Protein AF-A0A7T8KC33-F1 (afdb_monomer)

Secondary structure (DSSP, 8-state):
---EEEEEEEEEE-SS-EEEEEEEEETTS-EEEEEEETTTTEEEEEEEE---SSPPPPGGG-EEE-SSS-EEE-SS-EEE-----GGG--SHHHHTT-S-TTEEE-SSSEEETTTS-GGG-B------PPP---

Solvent-accessible su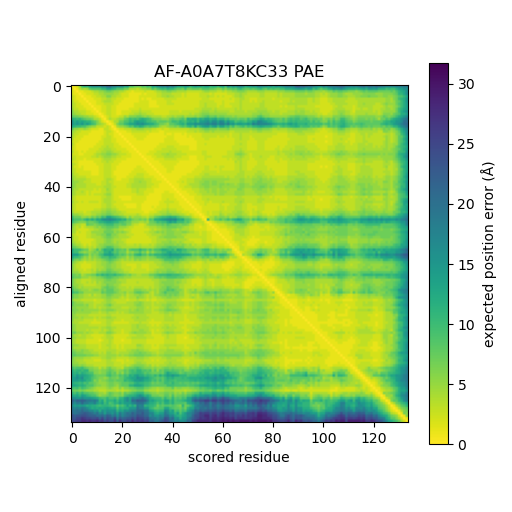rface area (backbone atoms only — not comparable to full-atom values): 8111 Å² total; per-residue (Å²): 133,91,51,78,72,49,79,48,77,48,79,46,78,54,100,89,50,63,37,36,38,37,41,39,29,28,60,84,40,38,32,38,36,27,43,33,34,77,89,78,72,46,67,33,83,62,45,78,44,68,85,47,95,73,79,52,69,64,52,90,45,59,48,75,43,72,74,93,70,27,31,37,36,44,92,87,53,74,45,76,53,80,90,70,66,28,75,79,38,77,46,66,68,60,28,46,63,40,79,48,88,51,33,20,29,64,88,80,47,22,35,47,47,91,79,48,70,57,91,63,40,50,69,40,86,63,71,62,76,74,81,79,83,123

Foldseek 3Di:
DWAWDDWDWDWDDDPPAIKIWIWTATQQQKTFTKIAGPVVRAMDGQDIDRQDPDHDDGSVQWDWDDPLFTWTDGPPDITTDDLDDQQVDQDQVVQQVRCRPQWFAQPGGIDGCSVDPNNNTHHNPPGHDPPPDD

Nearest PDB structures (foldseek):
  6qp8-assembly1_B  TM=6.682E-01  e=3.030E-06  Drosophila melanogaster
  7m0r-assembly1_B  TM=7.005E-01  e=4.165E-04  Mus musculus
  5l5l-assembly1_A  TM=6.994E-01  e=6.484E-04  Mus musculus
  5l5k-assembly1_A  TM=7.015E-01  e=1.259E-03  Mus musculus
  5l5l-assembly1_B-2  TM=6.375E-01  e=9.036E-04  Mus musculus

InterPro domains:
  IPR001627 Sema domain [PF01403] (2-50)
  IPR002165 Plexin repeat [PF01437] (85-128)
  IPR015943 WD40/YVTN repeat-like-containing domain superfamily [G3DSA:2.130.10.10] (1-87)
  IPR016201 PSI domain [SM00423] (85-129)
  IPR027231 Semaphorin [PTHR11036] (3-121)
  IPR036352 Sema domain superfamily [SSF101912] (3-88)

Sequence (134 aa):
MEQYSHLVVDSLMTNEETLHILFIATRAGIIKKISHNPKTFRSCLIEVLHPWPLHPPPSNQYRPNLKGNPIIATNENIVRLDLDRCSQIKTKEDCLSLPDPYCGWDGKQCVSRSKTDASRLEFNNQECPPRMNG

pLDDT: mean 85.56, std 11.55, range [34.81, 95.44]

Mean predicted aligned error: 5.8 Å

Radius of gyration: 15.59 Å; Cα contacts (8 Å, |Δi|>4): 258; chains: 1; bounding box: 41×33×41 Å

Organism: Caligus rogercresseyi (NCBI:txid217165)

Structure (mmCIF, N/CA/C/O backbone):
data_AF-A0A7T8KC33-F1
#
_entry.id   AF-A0A7T8KC33-F1
#
loop_
_atom_site.group_PDB
_atom_site.id
_atom_site.type_symbol
_atom_site.label_atom_id
_atom_site.label_alt_id
_atom_site.label_comp_id
_atom_site.label_asym_id
_atom_site.label_entity_id
_atom_site.label_seq_id
_atom_site.pdbx_PDB_ins_code
_atom_site.Cartn_x
_atom_site.Cartn_y
_atom_site.Cartn_z
_atom_site.occupancy
_atom_site.B_iso_or_equiv
_atom_site.auth_seq_id
_atom_site.auth_comp_id
_atom_site.auth_asym_id
_atom_site.auth_atom_id
_atom_site.pdbx_PDB_model_num
ATOM 1 N N . MET A 1 1 ? 19.119 -12.986 -6.976 1.00 69.62 1 MET A N 1
ATOM 2 C CA . MET A 1 1 ? 18.930 -11.974 -5.914 1.00 69.62 1 MET A CA 1
ATOM 3 C C . MET A 1 1 ? 18.010 -10.895 -6.460 1.00 69.62 1 MET A C 1
ATOM 5 O O . MET A 1 1 ? 18.180 -10.508 -7.610 1.00 69.62 1 MET A O 1
ATOM 9 N N . GLU A 1 2 ? 17.001 -10.484 -5.699 1.00 85.94 2 GLU A N 1
ATOM 10 C CA . GLU A 1 2 ? 16.030 -9.473 -6.130 1.00 85.94 2 GLU A CA 1
ATOM 11 C C . GLU A 1 2 ? 16.675 -8.081 -6.196 1.00 85.94 2 GLU A C 1
ATOM 13 O O . GLU A 1 2 ? 17.411 -7.701 -5.289 1.00 85.94 2 GLU A O 1
ATOM 18 N N . GLN A 1 3 ? 16.418 -7.329 -7.273 1.00 93.62 3 GLN A N 1
ATOM 19 C CA . GLN A 1 3 ? 16.963 -5.980 -7.460 1.00 93.62 3 GLN A CA 1
ATOM 20 C C . GLN A 1 3 ? 15.844 -4.944 -7.420 1.00 93.62 3 GLN A C 1
ATOM 22 O O . GLN A 1 3 ? 14.950 -4.951 -8.271 1.00 93.62 3 GLN A O 1
ATOM 27 N N . TYR A 1 4 ? 15.925 -4.031 -6.456 1.00 95.12 4 TYR A N 1
ATOM 28 C CA . TYR A 1 4 ? 15.026 -2.888 -6.346 1.00 95.12 4 TYR A CA 1
ATOM 29 C C . TYR A 1 4 ? 15.453 -1.764 -7.292 1.00 95.12 4 TYR A C 1
ATOM 31 O O . TYR A 1 4 ? 16.624 -1.637 -7.650 1.00 95.12 4 TYR A O 1
ATOM 39 N N . SER A 1 5 ? 14.481 -0.975 -7.741 1.00 94.19 5 SER A N 1
ATOM 40 C CA . SER A 1 5 ? 14.688 0.093 -8.724 1.00 94.19 5 SER A CA 1
ATOM 41 C C . SER A 1 5 ? 14.146 1.436 -8.253 1.00 94.19 5 SER A C 1
ATOM 43 O O . SER A 1 5 ? 14.816 2.447 -8.423 1.00 94.19 5 SER A O 1
ATOM 45 N N . HIS A 1 6 ? 12.956 1.442 -7.651 1.00 94.19 6 HIS A N 1
ATOM 46 C CA . HIS A 1 6 ? 12.280 2.648 -7.189 1.00 94.19 6 HIS A CA 1
ATOM 47 C C . HIS A 1 6 ? 11.663 2.383 -5.825 1.00 94.19 6 HIS A C 1
ATOM 49 O O . HIS A 1 6 ? 11.168 1.284 -5.562 1.00 94.19 6 HIS A O 1
ATOM 55 N N . LEU A 1 7 ? 11.673 3.413 -4.990 1.00 93.06 7 LEU A N 1
ATOM 56 C CA . LEU A 1 7 ? 10.958 3.459 -3.731 1.00 93.06 7 LEU A CA 1
ATOM 57 C C . LEU A 1 7 ? 10.099 4.716 -3.735 1.00 93.06 7 LEU A C 1
ATOM 59 O O . LEU A 1 7 ? 10.606 5.810 -3.980 1.00 93.06 7 LEU A O 1
ATOM 63 N N . VAL A 1 8 ? 8.819 4.558 -3.426 1.00 91.69 8 VAL A N 1
ATOM 64 C CA . VAL A 1 8 ? 7.950 5.680 -3.079 1.00 91.69 8 VAL A CA 1
ATOM 65 C C . VAL A 1 8 ? 7.316 5.397 -1.730 1.00 91.69 8 VAL A C 1
ATOM 67 O O . VAL A 1 8 ? 6.981 4.253 -1.430 1.00 91.69 8 VAL A O 1
ATOM 70 N N . VAL A 1 9 ? 7.185 6.433 -0.910 1.00 91.31 9 VAL A N 1
ATOM 71 C CA . VAL A 1 9 ? 6.624 6.336 0.435 1.00 91.31 9 VAL A CA 1
ATOM 72 C C . VAL A 1 9 ? 5.384 7.212 0.511 1.00 91.31 9 VAL A C 1
ATOM 74 O O . VAL A 1 9 ? 5.439 8.383 0.133 1.00 91.31 9 VAL A O 1
ATOM 77 N N . ASP A 1 10 ? 4.291 6.644 1.005 1.00 88.19 10 ASP A N 1
ATOM 78 C CA . ASP A 1 10 ? 3.116 7.388 1.452 1.00 88.19 10 ASP A CA 1
ATOM 79 C C . ASP A 1 10 ? 3.041 7.378 2.984 1.00 88.19 10 ASP A C 1
ATOM 81 O O . ASP A 1 10 ? 3.491 6.429 3.628 1.00 88.19 10 ASP A O 1
ATOM 85 N N . SER A 1 11 ? 2.491 8.436 3.573 1.00 88.50 11 SER A N 1
ATOM 86 C CA . SER A 1 11 ? 2.398 8.603 5.025 1.00 88.50 11 SER A CA 1
ATOM 87 C C . SER A 1 11 ? 0.945 8.711 5.447 1.00 88.50 11 SER A C 1
ATOM 89 O O . SER A 1 11 ? 0.242 9.668 5.127 1.00 88.50 11 SER A O 1
ATOM 91 N N . LEU A 1 12 ? 0.512 7.722 6.213 1.00 85.69 12 LEU A N 1
ATOM 92 C CA . LEU A 1 12 ? -0.849 7.563 6.674 1.00 85.69 12 LEU A CA 1
ATOM 93 C C . LEU A 1 12 ? -0.927 7.934 8.151 1.00 85.69 12 LEU A C 1
ATOM 95 O O . LEU A 1 12 ? -0.466 7.198 9.020 1.00 85.69 12 LEU A O 1
ATOM 99 N N . MET A 1 13 ? -1.533 9.083 8.439 1.00 81.19 13 MET A N 1
ATOM 100 C CA . MET A 1 13 ? -1.858 9.466 9.813 1.00 81.19 13 MET A CA 1
ATOM 101 C C . MET A 1 13 ? -3.040 8.631 10.301 1.00 81.19 13 MET A C 1
ATOM 103 O O . MET A 1 13 ? -4.067 8.559 9.620 1.00 81.19 13 MET A O 1
ATOM 107 N N . THR A 1 14 ? -2.889 7.995 11.452 1.00 72.62 14 THR A N 1
ATOM 108 C CA . THR A 1 14 ? -3.981 7.401 12.231 1.00 72.62 14 THR A CA 1
ATOM 109 C C . THR A 1 14 ? -4.177 8.237 13.498 1.00 72.62 14 THR A C 1
ATOM 111 O O . THR A 1 14 ? -3.435 9.196 13.720 1.00 72.62 14 THR A O 1
ATOM 114 N N . ASN A 1 15 ? -5.169 7.909 14.326 1.00 69.38 15 ASN A N 1
ATOM 115 C CA . ASN A 1 15 ? -5.430 8.670 15.554 1.00 69.38 15 ASN A CA 1
ATOM 116 C C . ASN A 1 15 ? -4.270 8.592 16.564 1.00 69.38 15 ASN A C 1
ATOM 118 O O . ASN A 1 15 ? -4.107 9.500 17.374 1.00 69.38 15 ASN A O 1
ATOM 122 N N . GLU A 1 16 ? -3.461 7.530 16.510 1.00 71.56 16 GLU A N 1
ATOM 123 C CA . GLU A 1 16 ? -2.444 7.230 17.527 1.00 71.56 16 GLU A CA 1
ATOM 124 C C . GLU A 1 16 ? -1.006 7.280 16.992 1.00 71.56 16 GLU A C 1
ATOM 126 O O . GLU A 1 16 ? -0.061 7.484 17.759 1.00 71.56 16 GLU A O 1
ATOM 131 N N . GLU A 1 17 ? -0.816 7.094 15.682 1.00 81.06 17 GLU A N 1
ATOM 132 C CA . GLU A 1 17 ? 0.507 6.996 15.061 1.00 81.06 17 GLU A CA 1
ATOM 133 C C . GLU A 1 17 ? 0.511 7.292 13.553 1.00 81.06 17 GLU A C 1
ATOM 135 O O . GLU A 1 17 ? -0.520 7.263 12.875 1.00 81.06 17 GLU A O 1
ATOM 140 N N . THR A 1 18 ? 1.701 7.547 13.008 1.00 87.25 18 THR A N 1
ATOM 141 C CA . THR A 1 18 ? 1.944 7.636 11.563 1.00 87.25 18 THR A CA 1
ATOM 142 C C . THR A 1 18 ? 2.454 6.296 11.048 1.00 87.25 18 THR A C 1
ATOM 144 O O . THR A 1 18 ? 3.468 5.799 11.530 1.00 87.25 18 THR A O 1
ATOM 147 N N . LEU A 1 19 ? 1.801 5.741 10.029 1.00 88.50 19 LEU A N 1
ATOM 148 C CA . LEU A 1 19 ? 2.277 4.570 9.294 1.00 88.50 19 LEU A CA 1
ATOM 149 C C . LEU A 1 19 ? 2.869 4.996 7.949 1.00 88.50 19 LEU A C 1
ATOM 151 O O . LEU A 1 19 ? 2.311 5.847 7.258 1.00 88.50 19 LEU A O 1
ATOM 155 N N . HIS A 1 20 ? 3.979 4.380 7.550 1.00 91.62 20 HIS A N 1
ATOM 156 C CA . HIS A 1 20 ? 4.572 4.572 6.228 1.00 91.62 20 HIS A CA 1
ATOM 157 C C . HIS A 1 20 ? 4.228 3.403 5.317 1.00 91.62 20 HIS A C 1
ATOM 159 O O . HIS A 1 20 ? 4.461 2.252 5.681 1.00 91.62 20 HIS A O 1
ATOM 165 N N . ILE A 1 21 ? 3.721 3.686 4.119 1.00 90.62 21 ILE A N 1
ATOM 166 C CA . ILE A 1 21 ? 3.506 2.675 3.086 1.00 90.62 21 ILE A CA 1
ATOM 167 C C . ILE A 1 21 ? 4.584 2.810 2.029 1.00 90.62 21 ILE A C 1
ATOM 169 O O . ILE A 1 21 ? 4.624 3.784 1.281 1.00 90.62 21 ILE A O 1
ATOM 173 N N . LEU A 1 22 ? 5.467 1.821 1.981 1.00 93.12 22 LEU A N 1
AT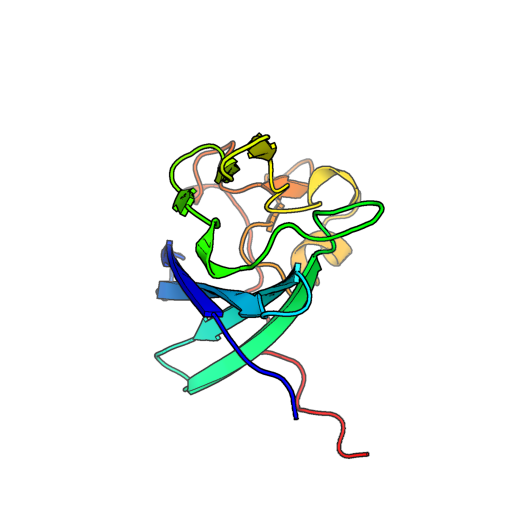OM 174 C CA . LEU A 1 22 ? 6.535 1.726 1.005 1.00 93.12 22 LEU A CA 1
ATOM 175 C C . LEU A 1 22 ? 6.033 0.951 -0.214 1.00 93.12 22 LEU A C 1
ATOM 177 O O . LEU A 1 22 ? 5.629 -0.207 -0.108 1.00 93.12 22 LEU A O 1
ATOM 181 N N . PHE A 1 23 ? 6.122 1.575 -1.380 1.00 92.44 23 PHE A N 1
ATOM 182 C CA . PHE A 1 23 ? 5.935 0.940 -2.677 1.00 92.44 23 PHE A CA 1
ATOM 183 C C . PHE A 1 23 ? 7.311 0.741 -3.304 1.00 92.44 23 PHE A C 1
ATOM 185 O O . PHE A 1 23 ? 7.952 1.698 -3.746 1.00 92.44 23 PHE A O 1
ATOM 192 N N . ILE A 1 24 ? 7.784 -0.504 -3.305 1.00 94.06 24 ILE A N 1
ATOM 193 C CA . ILE A 1 24 ? 9.120 -0.870 -3.779 1.00 94.06 24 ILE A CA 1
ATOM 194 C C . ILE A 1 24 ? 8.992 -1.596 -5.114 1.00 94.06 24 ILE A C 1
ATOM 196 O O . ILE A 1 24 ? 8.559 -2.747 -5.160 1.00 94.06 24 ILE A O 1
ATOM 200 N N . ALA A 1 25 ? 9.386 -0.936 -6.202 1.00 93.62 25 ALA A N 1
ATOM 201 C CA . ALA A 1 25 ? 9.397 -1.535 -7.532 1.00 93.62 25 ALA A CA 1
ATOM 202 C C . ALA A 1 25 ? 10.705 -2.293 -7.778 1.00 93.62 25 ALA A C 1
ATOM 204 O O . ALA A 1 25 ? 11.800 -1.765 -7.551 1.00 93.62 25 ALA A O 1
ATOM 205 N N . THR A 1 26 ? 10.617 -3.504 -8.317 1.00 93.62 26 THR A N 1
ATOM 206 C CA . THR A 1 26 ? 11.783 -4.309 -8.701 1.00 93.62 26 THR A CA 1
ATOM 207 C C . THR A 1 26 ? 12.114 -4.138 -10.182 1.00 93.62 26 THR A C 1
ATOM 209 O O . THR A 1 26 ? 11.277 -3.721 -10.984 1.00 93.62 26 THR A O 1
ATOM 212 N N . ARG A 1 27 ? 13.334 -4.512 -10.583 1.00 92.62 27 ARG A N 1
ATOM 213 C CA . ARG A 1 27 ? 13.714 -4.580 -12.005 1.00 92.62 27 ARG A CA 1
ATOM 214 C C . ARG A 1 27 ? 12.936 -5.637 -12.796 1.00 92.62 27 ARG A C 1
ATOM 216 O O . ARG A 1 27 ? 12.913 -5.566 -14.017 1.00 92.62 27 ARG A O 1
ATOM 223 N N . ALA A 1 28 ? 12.300 -6.588 -12.109 1.00 91.69 28 ALA A N 1
ATOM 224 C CA . ALA A 1 28 ? 11.427 -7.589 -12.716 1.00 91.69 28 ALA A CA 1
ATOM 225 C C . ALA A 1 28 ? 10.002 -7.064 -12.977 1.00 91.69 28 ALA A C 1
ATOM 227 O O . ALA A 1 28 ? 9.167 -7.806 -13.479 1.00 91.69 28 ALA A O 1
ATOM 228 N N . GLY A 1 29 ? 9.707 -5.804 -12.634 1.00 91.06 29 GLY A N 1
ATOM 229 C CA . GLY A 1 29 ? 8.416 -5.183 -12.923 1.00 91.06 29 GLY A CA 1
ATOM 230 C C . GLY A 1 29 ? 7.299 -5.495 -11.932 1.00 91.06 29 GLY A C 1
ATOM 231 O O . GLY A 1 29 ? 6.149 -5.184 -12.218 1.00 91.06 29 GLY A O 1
ATOM 232 N N . ILE A 1 30 ? 7.621 -6.072 -10.772 1.00 92.50 30 ILE A N 1
ATOM 233 C CA . ILE A 1 30 ? 6.671 -6.217 -9.659 1.00 92.50 30 ILE A CA 1
ATOM 234 C C . ILE A 1 30 ? 6.834 -5.071 -8.661 1.00 92.50 30 ILE A C 1
ATOM 236 O O . ILE A 1 30 ? 7.923 -4.502 -8.530 1.00 92.50 30 ILE A O 1
ATOM 240 N N . ILE A 1 31 ? 5.769 -4.757 -7.924 1.00 92.62 31 ILE A N 1
ATOM 241 C CA . ILE A 1 31 ? 5.788 -3.742 -6.864 1.00 92.62 31 ILE A CA 1
ATOM 242 C C . ILE A 1 31 ? 5.369 -4.391 -5.557 1.00 92.62 31 ILE A C 1
ATOM 244 O O . ILE A 1 31 ? 4.296 -4.979 -5.464 1.00 92.62 31 ILE A O 1
ATOM 248 N N . LYS A 1 32 ? 6.197 -4.249 -4.526 1.00 93.62 32 LYS A N 1
ATOM 249 C CA . LYS A 1 32 ? 5.840 -4.644 -3.165 1.00 93.62 32 LYS A CA 1
ATOM 250 C C . LYS A 1 32 ? 5.235 -3.458 -2.441 1.00 93.62 32 LYS A C 1
ATOM 252 O O . LYS A 1 32 ? 5.883 -2.418 -2.346 1.00 93.62 32 LYS A O 1
ATOM 257 N N . LYS A 1 33 ? 4.027 -3.636 -1.918 1.00 92.56 33 LYS A N 1
ATOM 258 C CA . LYS A 1 33 ? 3.375 -2.699 -1.008 1.00 92.56 33 LYS A CA 1
ATOM 259 C C . LYS A 1 33 ? 3.637 -3.162 0.420 1.00 92.56 33 LYS A C 1
ATOM 261 O O . LYS A 1 33 ? 3.240 -4.265 0.791 1.00 92.56 33 LYS A O 1
ATOM 266 N N . ILE A 1 34 ? 4.333 -2.345 1.201 1.00 92.44 34 ILE A N 1
ATOM 267 C CA . ILE A 1 34 ? 4.792 -2.691 2.546 1.00 92.44 34 ILE A CA 1
ATOM 268 C C . ILE A 1 34 ? 4.332 -1.621 3.527 1.00 92.44 34 ILE A C 1
ATOM 270 O O . ILE A 1 34 ? 4.624 -0.452 3.302 1.00 92.44 34 ILE A O 1
ATOM 274 N N . SER A 1 35 ? 3.664 -1.985 4.622 1.00 90.62 35 SER A N 1
ATOM 275 C CA . SER A 1 35 ? 3.499 -1.058 5.748 1.00 90.62 35 SER A CA 1
ATOM 276 C C . SER A 1 35 ? 4.719 -1.108 6.651 1.00 90.62 35 SER A C 1
ATOM 278 O O . SER A 1 35 ? 5.319 -2.162 6.851 1.00 90.62 35 SER A O 1
ATOM 280 N N . HIS A 1 36 ? 5.081 0.041 7.201 1.00 91.50 36 HIS A N 1
ATOM 281 C CA . HIS A 1 36 ? 6.133 0.206 8.183 1.00 91.50 36 HIS A CA 1
ATOM 282 C C . HIS A 1 36 ? 5.645 1.133 9.289 1.00 91.50 36 HIS A C 1
A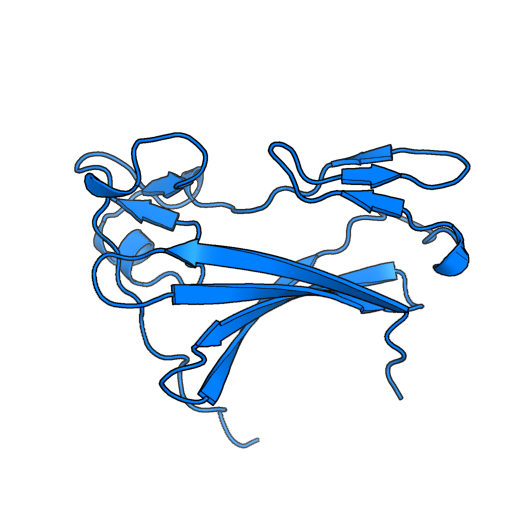TOM 284 O O . HIS A 1 36 ? 5.210 2.257 9.029 1.00 91.50 36 HIS A O 1
ATOM 290 N N . ASN A 1 37 ? 5.737 0.654 10.523 1.00 89.06 37 ASN A N 1
ATOM 291 C CA . ASN A 1 37 ? 5.461 1.445 11.705 1.00 89.06 37 ASN A CA 1
ATOM 292 C C . ASN A 1 37 ? 6.803 1.937 12.286 1.00 89.06 37 ASN A C 1
ATOM 294 O O . ASN A 1 37 ? 7.557 1.126 12.829 1.00 89.06 37 ASN A O 1
ATOM 298 N N . PRO A 1 38 ? 7.114 3.244 12.199 1.00 88.62 38 PRO A N 1
ATOM 299 C CA . PRO A 1 38 ? 8.381 3.793 12.679 1.00 88.62 38 PRO A CA 1
ATOM 300 C C . PRO A 1 38 ? 8.510 3.767 14.209 1.00 88.62 38 PRO A C 1
ATOM 302 O O . PRO A 1 38 ? 9.622 3.797 14.724 1.00 88.62 38 PRO A O 1
ATOM 305 N N . LYS A 1 39 ? 7.396 3.689 14.950 1.00 87.19 39 LYS A N 1
ATOM 306 C CA . LYS A 1 39 ? 7.391 3.621 16.418 1.00 87.19 39 LYS A CA 1
ATOM 307 C C . LYS A 1 39 ? 7.779 2.229 16.917 1.00 87.19 39 LYS A C 1
ATOM 309 O O . LYS A 1 39 ? 8.523 2.113 17.886 1.00 87.19 39 LYS A O 1
ATOM 314 N N . THR A 1 40 ? 7.292 1.178 16.257 1.00 86.25 40 THR A N 1
ATOM 315 C CA . THR A 1 40 ? 7.563 -0.224 16.637 1.00 86.25 40 THR A CA 1
ATOM 316 C C . THR A 1 40 ? 8.672 -0.880 15.811 1.00 86.25 40 THR A C 1
ATOM 318 O O . THR A 1 40 ? 9.071 -2.005 16.109 1.00 86.25 40 THR A O 1
ATOM 321 N N . PHE A 1 41 ? 9.162 -0.206 14.764 1.00 86.75 41 PHE A N 1
ATOM 322 C CA . PHE A 1 41 ? 10.099 -0.729 13.760 1.00 86.75 41 PHE A CA 1
ATOM 323 C C . PHE A 1 41 ? 9.626 -2.012 13.049 1.00 86.75 41 PHE A C 1
ATOM 325 O O . PHE A 1 41 ? 10.420 -2.725 12.430 1.00 86.75 41 PHE A O 1
ATOM 332 N N . ARG A 1 42 ? 8.324 -2.315 13.088 1.00 86.81 42 ARG A N 1
ATOM 333 C CA . ARG A 1 42 ? 7.747 -3.476 12.398 1.00 86.81 42 ARG A CA 1
ATOM 334 C C . ARG A 1 42 ? 7.337 -3.129 10.974 1.00 86.81 42 ARG A C 1
ATOM 336 O O . ARG A 1 42 ? 6.919 -2.009 10.694 1.00 86.81 42 ARG A O 1
ATOM 343 N N . SER A 1 43 ? 7.458 -4.106 10.073 1.00 88.50 43 SER A N 1
ATOM 344 C CA . SER A 1 43 ? 7.047 -3.963 8.672 1.00 88.50 43 SER A CA 1
ATOM 345 C C . SER A 1 43 ? 6.281 -5.193 8.171 1.00 88.50 43 SER A C 1
ATOM 347 O O . SER A 1 43 ? 6.684 -6.314 8.486 1.00 88.50 43 SER A O 1
ATOM 349 N N . CYS A 1 44 ? 5.240 -4.995 7.354 1.00 88.06 44 CYS A N 1
ATOM 350 C CA . CYS A 1 44 ? 4.470 -6.056 6.679 1.00 88.06 44 CYS A CA 1
ATOM 351 C C . CYS A 1 44 ? 4.603 -5.941 5.184 1.00 88.06 44 CYS A C 1
ATOM 353 O O . CYS A 1 44 ? 4.412 -4.858 4.648 1.00 88.06 44 CYS A O 1
ATOM 355 N N . LEU A 1 45 ? 4.725 -7.075 4.502 1.00 91.50 45 LEU A N 1
ATOM 356 C CA . LEU A 1 45 ? 4.293 -7.151 3.113 1.00 91.50 45 LEU A CA 1
ATOM 357 C C . LEU A 1 45 ? 2.760 -7.225 3.076 1.00 91.50 45 LEU A C 1
ATOM 359 O O . LEU A 1 45 ? 2.192 -8.200 3.554 1.00 91.50 45 LEU A O 1
ATOM 363 N N . ILE A 1 46 ? 2.117 -6.199 2.521 1.00 90.56 46 ILE A N 1
ATOM 364 C CA . ILE A 1 46 ? 0.659 -6.140 2.339 1.00 90.56 46 ILE A CA 1
ATOM 365 C C . ILE A 1 46 ? 0.279 -6.883 1.061 1.00 90.56 46 ILE A C 1
ATOM 367 O O . ILE A 1 46 ? -0.595 -7.742 1.066 1.00 90.56 46 ILE A O 1
ATOM 371 N N . GLU A 1 47 ? 0.947 -6.547 -0.044 1.00 90.44 47 GLU A N 1
ATOM 372 C CA . GLU A 1 47 ? 0.609 -7.068 -1.365 1.00 90.44 47 GLU A CA 1
ATOM 373 C C . GLU A 1 47 ? 1.818 -7.036 -2.311 1.00 90.44 47 GLU A C 1
ATOM 375 O O . GLU A 1 47 ? 2.698 -6.174 -2.203 1.00 90.44 47 GLU A O 1
ATOM 380 N N . VAL A 1 48 ? 1.841 -7.968 -3.269 1.00 92.56 48 VAL A N 1
ATOM 381 C CA . VAL A 1 48 ? 2.712 -7.918 -4.451 1.00 92.56 48 VAL A CA 1
ATOM 382 C C . VAL A 1 48 ? 1.859 -7.613 -5.678 1.00 92.56 48 VAL A C 1
ATOM 384 O O . VAL A 1 48 ? 1.081 -8.447 -6.140 1.00 92.56 48 VAL A O 1
ATOM 387 N N . LEU A 1 49 ? 2.025 -6.411 -6.216 1.00 91.44 49 LEU A N 1
ATOM 388 C CA . LEU A 1 49 ? 1.322 -5.946 -7.401 1.00 91.44 49 LEU A CA 1
ATOM 389 C C . LEU A 1 49 ? 2.086 -6.362 -8.660 1.00 91.44 49 LEU A C 1
ATOM 391 O O . LEU A 1 49 ? 3.307 -6.199 -8.754 1.00 91.44 49 LEU A O 1
ATOM 395 N N . HIS A 1 50 ? 1.327 -6.834 -9.646 1.00 92.38 50 HIS A N 1
ATOM 396 C CA . HIS A 1 50 ? 1.797 -7.196 -10.980 1.00 92.38 50 HIS A CA 1
ATOM 397 C C . HIS A 1 50 ? 1.147 -6.240 -11.986 1.00 92.38 50 HIS A C 1
ATOM 399 O O . HIS A 1 50 ? 0.145 -6.585 -12.609 1.00 92.38 50 HIS A O 1
ATOM 405 N N . PRO A 1 51 ? 1.645 -4.997 -12.092 1.00 89.56 51 PRO A N 1
ATOM 406 C CA . PRO A 1 51 ? 0.980 -3.963 -12.879 1.00 89.56 51 PRO A CA 1
ATOM 407 C C . PRO A 1 51 ? 1.060 -4.237 -14.391 1.00 89.56 51 PRO A C 1
ATOM 409 O O . PRO A 1 51 ? 0.277 -3.681 -15.158 1.00 89.56 51 PRO A O 1
ATOM 412 N N . TRP A 1 52 ? 1.988 -5.099 -14.824 1.00 88.62 52 TRP A N 1
ATOM 413 C CA . TRP A 1 52 ? 2.208 -5.452 -16.225 1.00 88.62 52 TRP A CA 1
ATOM 414 C C . TRP A 1 52 ? 1.623 -6.841 -16.521 1.00 88.62 52 TRP A C 1
ATOM 416 O O . TRP A 1 52 ? 2.035 -7.802 -15.873 1.00 88.62 52 TRP A O 1
ATOM 426 N N . PRO A 1 53 ? 0.715 -6.988 -17.504 1.00 81.38 53 PRO A N 1
ATOM 427 C CA . PRO A 1 53 ? 0.119 -8.286 -17.835 1.00 81.38 53 PRO A CA 1
ATOM 428 C C . PRO A 1 53 ? 1.070 -9.217 -18.604 1.00 81.38 53 PRO A C 1
ATOM 430 O O . PRO A 1 53 ? 0.891 -10.430 -18.579 1.00 81.38 53 PRO A O 1
ATOM 433 N N . LEU A 1 54 ? 2.058 -8.654 -19.308 1.00 82.06 54 LEU A N 1
ATOM 434 C CA . LEU A 1 54 ? 3.030 -9.393 -20.119 1.00 82.06 54 LEU A CA 1
ATOM 435 C C . LEU A 1 54 ? 4.457 -8.975 -19.753 1.00 82.06 54 LEU A C 1
ATOM 437 O O . LEU A 1 54 ? 4.980 -9.363 -18.713 1.00 82.06 54 LEU A O 1
ATOM 441 N N . HIS A 1 55 ? 5.088 -8.176 -20.615 1.00 85.44 55 HIS A N 1
ATOM 442 C CA . HIS A 1 55 ? 6.472 -7.766 -20.469 1.00 85.44 55 HIS A CA 1
ATOM 443 C C . HIS A 1 55 ? 6.555 -6.417 -19.751 1.00 85.44 55 HIS A C 1
ATOM 445 O O . HIS A 1 55 ? 6.039 -5.422 -20.266 1.00 85.44 55 HIS A O 1
ATOM 451 N N . PRO A 1 56 ? 7.213 -6.363 -18.581 1.00 89.25 56 PRO A N 1
ATOM 452 C CA . PRO A 1 56 ? 7.556 -5.103 -17.952 1.00 89.25 56 PRO A CA 1
ATOM 453 C C . PRO A 1 56 ? 8.389 -4.236 -18.889 1.00 89.25 56 PRO A C 1
ATOM 455 O O . PRO A 1 56 ? 9.390 -4.726 -19.423 1.00 89.25 56 PRO A O 1
ATOM 458 N N . PRO A 1 57 ? 8.093 -2.934 -19.009 1.00 90.75 57 PRO A N 1
ATOM 459 C CA . PRO A 1 57 ? 9.073 -2.001 -19.528 1.00 90.75 57 PRO A CA 1
ATOM 460 C C . PRO A 1 57 ? 10.317 -2.024 -18.626 1.00 90.75 57 PRO A C 1
ATOM 462 O O . PRO A 1 57 ? 10.193 -2.258 -17.414 1.00 90.75 57 PRO A O 1
ATOM 465 N N . PRO A 1 58 ? 11.512 -1.761 -19.176 1.00 91.69 58 PRO A N 1
ATOM 466 C CA . PRO A 1 58 ? 12.721 -1.590 -18.387 1.00 91.69 58 PRO A CA 1
ATOM 467 C C . PRO A 1 58 ? 12.493 -0.617 -17.226 1.00 91.69 58 PRO A C 1
ATOM 469 O O . PRO A 1 58 ? 11.951 0.473 -17.409 1.00 91.69 58 PRO A O 1
ATOM 472 N N . SER A 1 59 ? 12.919 -0.993 -16.017 1.00 90.69 59 SER A N 1
ATOM 473 C CA . SER A 1 59 ? 12.584 -0.224 -14.813 1.00 90.69 59 SER A CA 1
ATOM 474 C C . SER A 1 59 ? 13.092 1.217 -14.845 1.00 90.69 59 SER A C 1
ATOM 476 O O . SER A 1 59 ? 12.504 2.076 -14.207 1.00 90.69 59 SER A O 1
ATOM 478 N N . ASN A 1 60 ? 14.156 1.519 -15.598 1.00 92.38 60 ASN A N 1
ATOM 479 C CA . ASN A 1 60 ? 14.658 2.890 -15.781 1.00 92.38 60 ASN A CA 1
ATOM 480 C C . ASN A 1 60 ? 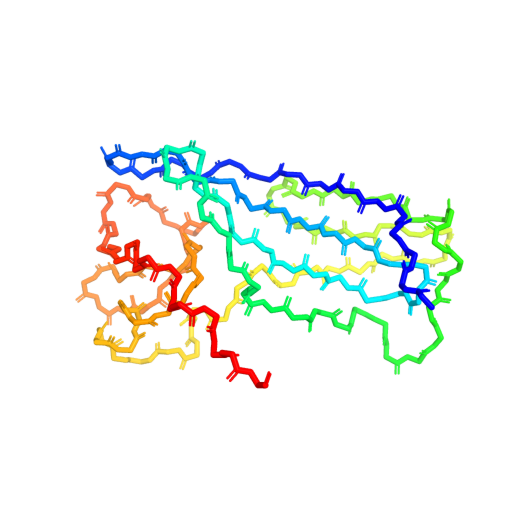13.650 3.834 -16.471 1.00 92.38 60 ASN A C 1
ATOM 482 O O . ASN A 1 60 ? 13.818 5.055 -16.418 1.00 92.38 60 ASN A O 1
ATOM 486 N N . GLN A 1 61 ? 12.602 3.296 -17.096 1.00 92.62 61 GLN A N 1
ATOM 487 C CA . GLN A 1 61 ? 11.509 4.078 -17.667 1.00 92.62 61 GLN A CA 1
ATOM 488 C C . GLN A 1 61 ? 10.439 4.448 -16.635 1.00 92.62 61 GLN A C 1
ATOM 490 O O . GLN A 1 61 ? 9.619 5.313 -16.916 1.00 92.62 61 GLN A O 1
ATOM 495 N N . TYR A 1 62 ? 10.427 3.836 -15.447 1.00 93.81 62 TYR A N 1
ATOM 496 C CA . TYR A 1 62 ? 9.362 4.069 -14.473 1.00 93.81 62 TYR A CA 1
ATOM 497 C C . TYR A 1 62 ? 9.420 5.500 -13.934 1.00 93.81 62 TYR A C 1
ATOM 499 O O . TYR A 1 62 ? 10.473 6.014 -13.550 1.00 93.81 62 TYR A O 1
ATOM 507 N N . ARG A 1 63 ? 8.263 6.157 -13.914 1.00 93.19 63 ARG A N 1
ATOM 508 C CA . ARG A 1 63 ? 8.027 7.470 -13.307 1.00 93.19 63 ARG A CA 1
ATOM 509 C C . ARG A 1 63 ? 6.812 7.340 -12.384 1.00 93.19 63 ARG A C 1
ATOM 511 O O . ARG A 1 63 ? 5.687 7.601 -12.817 1.00 93.19 63 ARG A O 1
ATOM 518 N N . PRO A 1 64 ? 7.006 6.841 -11.150 1.00 89.75 64 PRO A N 1
ATOM 519 C CA . PRO A 1 64 ? 5.904 6.630 -10.224 1.00 89.75 64 PRO A CA 1
ATOM 520 C C . PRO A 1 64 ? 5.415 7.964 -9.649 1.00 89.75 64 PRO A C 1
ATOM 522 O O . PRO A 1 64 ? 6.209 8.816 -9.253 1.00 89.75 64 PRO A O 1
ATOM 525 N N . ASN A 1 65 ? 4.100 8.126 -9.557 1.00 86.62 65 ASN A N 1
ATOM 526 C CA . ASN A 1 65 ? 3.453 9.209 -8.827 1.00 86.62 65 ASN A CA 1
ATOM 527 C C . ASN A 1 65 ? 2.344 8.596 -7.982 1.00 86.62 65 ASN A C 1
ATOM 529 O O . ASN A 1 65 ? 1.436 7.997 -8.543 1.00 86.62 65 ASN A O 1
ATOM 533 N N . LEU A 1 66 ? 2.417 8.741 -6.657 1.00 75.50 66 LEU A N 1
ATOM 534 C CA . LEU A 1 66 ? 1.416 8.184 -5.745 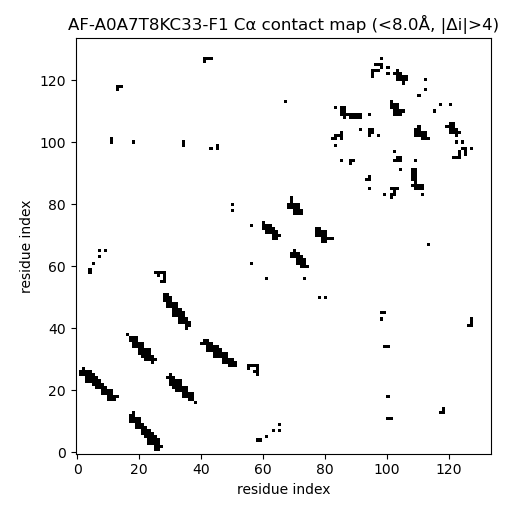1.00 75.50 66 LEU A CA 1
ATOM 535 C C . LEU A 1 66 ? 0.395 9.203 -5.221 1.00 75.50 66 LEU A C 1
ATOM 537 O O . LEU A 1 66 ? -0.468 8.846 -4.426 1.00 75.50 66 LEU A O 1
ATOM 541 N N . LYS A 1 67 ? 0.459 10.471 -5.644 1.00 71.06 67 LYS A N 1
ATOM 542 C CA . LYS A 1 67 ? -0.475 11.490 -5.154 1.00 71.06 67 LYS A CA 1
ATOM 543 C C . LYS A 1 67 ? -1.854 11.323 -5.790 1.00 71.06 67 LYS A C 1
ATOM 545 O O . LYS A 1 67 ? -2.006 11.427 -7.006 1.00 71.06 67 LYS A O 1
ATOM 550 N N . GLY A 1 68 ? -2.871 11.153 -4.948 1.00 70.94 68 GLY A N 1
ATOM 551 C CA . GLY A 1 68 ? -4.271 11.061 -5.362 1.00 70.94 68 GLY A CA 1
ATOM 552 C C . GLY A 1 68 ? -4.580 9.735 -6.052 1.00 70.94 68 GLY A C 1
ATOM 553 O O . GLY A 1 68 ? -5.075 8.816 -5.413 1.00 70.94 68 GLY A O 1
ATOM 554 N N . ASN A 1 69 ? -4.276 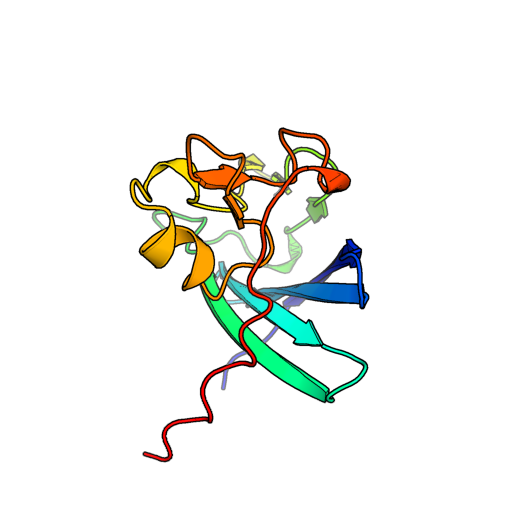9.638 -7.349 1.00 75.44 69 ASN A N 1
ATOM 555 C CA . ASN A 1 69 ? -4.453 8.425 -8.146 1.00 75.44 69 ASN A CA 1
ATOM 556 C C . ASN A 1 69 ? -3.081 7.872 -8.524 1.00 75.44 69 ASN A C 1
ATOM 558 O O . ASN A 1 69 ? -2.455 8.410 -9.440 1.00 75.44 69 ASN A O 1
ATOM 562 N N . PRO A 1 70 ? -2.601 6.830 -7.838 1.00 83.19 70 PRO A N 1
ATOM 563 C CA . PRO A 1 70 ? -1.261 6.348 -8.063 1.00 83.19 70 PRO A CA 1
ATOM 564 C C . PRO A 1 70 ? -1.129 5.750 -9.449 1.00 83.19 70 PRO A C 1
ATOM 566 O O . PRO A 1 70 ? -1.930 4.921 -9.881 1.00 83.19 70 PRO A O 1
ATOM 569 N N . IL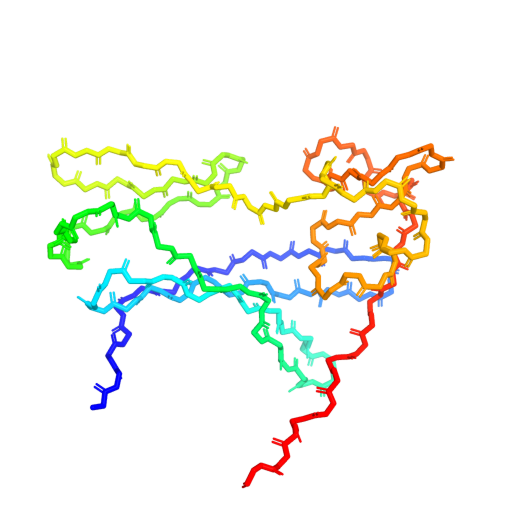E A 1 71 ? -0.095 6.196 -10.140 1.00 89.94 71 ILE A N 1
ATOM 570 C CA . ILE A 1 71 ? 0.237 5.765 -11.483 1.00 89.94 71 ILE A CA 1
ATOM 571 C C . ILE A 1 71 ? 1.727 5.491 -11.589 1.00 89.94 71 ILE A C 1
ATOM 573 O O . ILE A 1 71 ? 2.552 6.040 -10.854 1.00 89.94 71 ILE A O 1
ATOM 577 N N . ILE A 1 72 ? 2.070 4.686 -12.578 1.00 92.44 72 ILE A N 1
ATOM 578 C CA . ILE A 1 72 ? 3.423 4.583 -13.095 1.00 92.44 72 ILE A CA 1
ATOM 579 C C . ILE A 1 72 ? 3.348 4.932 -14.568 1.00 92.44 72 ILE A C 1
ATOM 581 O O . ILE A 1 72 ? 2.715 4.222 -15.349 1.00 92.44 72 ILE A O 1
ATOM 585 N N . ALA A 1 73 ? 3.984 6.041 -14.931 1.00 92.25 73 ALA A N 1
ATOM 586 C CA . ALA A 1 73 ? 4.229 6.360 -16.325 1.00 92.25 73 ALA A CA 1
ATOM 587 C C . ALA A 1 73 ? 5.525 5.684 -16.788 1.00 92.25 73 ALA A C 1
ATOM 589 O O . ALA A 1 73 ? 6.501 5.603 -16.036 1.00 92.25 73 ALA A O 1
ATOM 590 N N . THR A 1 74 ? 5.518 5.194 -18.021 1.00 93.06 74 THR A N 1
ATOM 591 C CA . THR A 1 74 ? 6.687 4.716 -18.763 1.00 93.06 74 THR A CA 1
ATOM 592 C C . THR A 1 74 ? 6.836 5.564 -20.029 1.00 93.06 74 THR A C 1
ATOM 594 O O . THR A 1 74 ? 6.119 6.551 -20.205 1.00 93.06 74 THR A O 1
ATOM 597 N N . ASN A 1 75 ? 7.755 5.204 -20.925 1.00 91.75 75 ASN A N 1
ATOM 598 C CA . ASN A 1 75 ? 7.868 5.900 -22.206 1.00 91.75 75 ASN A CA 1
ATOM 599 C C . ASN A 1 75 ? 6.689 5.602 -23.151 1.00 91.75 75 ASN A C 1
ATOM 601 O O . ASN A 1 75 ? 6.439 6.382 -24.064 1.00 91.75 75 ASN A O 1
ATOM 605 N N . GLU A 1 76 ? 5.985 4.485 -22.949 1.00 88.12 76 GLU A N 1
ATOM 606 C CA . GLU A 1 76 ? 4.982 3.975 -23.895 1.00 88.12 76 GLU A CA 1
ATOM 607 C C . GLU A 1 76 ? 3.564 3.962 -23.322 1.00 88.12 76 GLU A C 1
ATOM 609 O O . GLU A 1 76 ? 2.589 4.057 -24.065 1.00 88.12 76 GLU A O 1
ATOM 614 N N . ASN A 1 77 ? 3.420 3.828 -22.004 1.00 88.56 77 ASN A N 1
ATOM 615 C CA . ASN A 1 77 ? 2.121 3.679 -21.364 1.00 88.56 77 ASN A CA 1
ATOM 616 C C . ASN A 1 77 ? 2.085 4.274 -19.952 1.00 88.56 77 ASN A C 1
ATOM 618 O O . ASN A 1 77 ? 3.104 4.570 -19.331 1.00 88.56 77 ASN A O 1
ATOM 622 N N . ILE A 1 78 ? 0.867 4.449 -19.446 1.00 91.12 78 ILE A N 1
ATOM 623 C CA . ILE A 1 78 ? 0.598 4.814 -18.059 1.00 91.12 78 ILE A CA 1
ATOM 624 C C . ILE A 1 78 ? -0.275 3.720 -17.482 1.00 91.12 78 ILE A C 1
ATOM 626 O O . ILE A 1 78 ? -1.271 3.330 -18.091 1.00 91.12 78 ILE A O 1
ATOM 630 N N . VAL A 1 79 ? 0.071 3.259 -16.290 1.00 90.25 79 VAL A N 1
ATOM 631 C CA . VAL A 1 79 ? -0.745 2.288 -15.573 1.00 90.25 79 VAL A CA 1
ATOM 632 C C . VAL A 1 79 ? -1.130 2.834 -14.227 1.00 90.25 79 VAL A C 1
ATOM 634 O O . VAL A 1 79 ? -0.303 3.375 -13.495 1.00 90.25 79 VAL A O 1
ATOM 637 N N . ARG A 1 80 ? -2.412 2.678 -13.918 1.00 89.31 80 ARG A N 1
ATOM 638 C CA . ARG A 1 80 ? -2.984 3.015 -12.627 1.00 89.31 80 ARG A CA 1
ATOM 639 C C . ARG A 1 80 ? -2.784 1.853 -11.670 1.00 89.31 80 ARG A C 1
ATOM 641 O O . ARG A 1 80 ? -3.040 0.707 -12.023 1.00 89.31 80 ARG A O 1
ATOM 648 N N . LEU A 1 81 ? -2.322 2.170 -10.472 1.00 85.50 81 LEU A N 1
ATOM 649 C CA . LEU A 1 81 ? -2.228 1.219 -9.381 1.00 85.50 81 LEU A CA 1
ATOM 650 C C . LEU A 1 81 ? -3.490 1.350 -8.535 1.00 85.50 81 LEU A C 1
ATOM 652 O O . LEU A 1 81 ? -3.805 2.439 -8.050 1.00 85.50 81 LEU A O 1
ATOM 656 N N . ASP A 1 82 ? -4.197 0.244 -8.342 1.00 83.19 82 ASP A N 1
ATOM 657 C CA . ASP A 1 82 ? -5.226 0.176 -7.314 1.00 83.19 82 ASP A CA 1
ATOM 658 C C . ASP A 1 82 ? -4.523 0.079 -5.959 1.00 83.19 82 ASP A C 1
ATOM 660 O O . ASP A 1 82 ? -3.787 -0.871 -5.693 1.00 83.19 82 ASP A O 1
ATOM 664 N N . LEU A 1 83 ? -4.694 1.108 -5.124 1.00 79.62 83 LEU A N 1
ATOM 665 C CA . LEU A 1 83 ? -4.045 1.158 -3.814 1.00 79.62 83 LEU A CA 1
ATOM 666 C C . LEU A 1 83 ? -4.577 0.115 -2.860 1.00 79.62 83 LEU A C 1
ATOM 668 O O . LEU A 1 83 ? -3.857 -0.249 -1.946 1.00 79.62 83 LEU A O 1
ATOM 672 N N . ASP A 1 84 ? -5.823 -0.301 -3.014 1.00 86.75 84 ASP A N 1
ATOM 673 C CA . ASP A 1 84 ? -6.516 -1.118 -2.040 1.00 86.75 84 ASP A CA 1
ATOM 674 C C . ASP A 1 84 ? -7.616 -1.942 -2.703 1.00 86.75 84 ASP A C 1
ATOM 676 O O . ASP A 1 84 ? -8.031 -1.692 -3.838 1.00 86.75 84 ASP A O 1
ATOM 680 N N . ARG A 1 85 ? -8.112 -2.928 -1.957 1.00 88.81 85 ARG A N 1
ATOM 681 C CA . ARG A 1 85 ? -9.254 -3.761 -2.344 1.00 88.81 85 ARG A CA 1
ATOM 682 C C . ARG A 1 85 ? -10.365 -3.697 -1.300 1.00 88.81 85 ARG A C 1
ATOM 684 O O . ARG A 1 85 ? -11.149 -4.636 -1.190 1.00 88.81 85 ARG A O 1
ATOM 691 N N . CYS A 1 86 ? -10.471 -2.590 -0.553 1.00 92.06 86 CYS A N 1
ATOM 692 C CA . CYS A 1 86 ? -11.345 -2.507 0.626 1.00 92.06 86 CYS A CA 1
ATOM 693 C C . CYS A 1 86 ? -12.797 -2.856 0.283 1.00 92.06 86 CYS A C 1
ATOM 695 O O . CYS A 1 86 ? -13.442 -3.621 0.987 1.00 92.06 86 CYS A O 1
ATOM 697 N N . SER A 1 87 ? -13.281 -2.380 -0.871 1.00 92.00 87 SER A N 1
ATOM 698 C CA . SER A 1 87 ? -14.661 -2.608 -1.329 1.00 92.00 87 SER A CA 1
ATOM 699 C C . SER A 1 87 ? -15.036 -4.080 -1.563 1.00 92.00 87 SER A C 1
ATOM 701 O O . SER A 1 87 ? -16.228 -4.400 -1.647 1.00 92.00 87 SER A O 1
ATOM 703 N N . GLN A 1 88 ? -14.052 -4.979 -1.684 1.00 93.69 88 GLN A N 1
ATOM 704 C CA . GLN A 1 88 ? -14.286 -6.420 -1.800 1.00 93.69 88 GLN A CA 1
ATOM 705 C C . GLN A 1 88 ? -14.679 -7.036 -0.452 1.00 93.69 88 GLN A C 1
ATOM 707 O O . GLN A 1 88 ? -15.401 -8.030 -0.431 1.00 93.69 88 GLN A O 1
ATOM 712 N N . ILE A 1 89 ? -14.276 -6.414 0.658 1.00 95.06 89 ILE A N 1
ATOM 713 C CA . ILE A 1 89 ? -14.567 -6.875 2.013 1.00 95.06 89 ILE A CA 1
ATOM 714 C C . ILE A 1 89 ? -15.936 -6.366 2.463 1.00 95.06 89 ILE A C 1
ATOM 716 O O . ILE A 1 89 ? -16.268 -5.190 2.298 1.00 95.06 89 ILE A O 1
ATOM 720 N N . LYS A 1 90 ? -16.763 -7.274 2.991 1.00 94.81 90 LYS A N 1
ATOM 721 C CA . LYS A 1 90 ? -18.188 -7.012 3.261 1.00 94.81 90 LYS A CA 1
ATOM 722 C C . LYS A 1 90 ? -18.550 -6.960 4.738 1.00 94.81 90 LYS A C 1
ATOM 724 O O . LYS A 1 90 ? -19.576 -6.376 5.068 1.00 94.81 90 LYS A O 1
ATOM 729 N N . THR A 1 91 ? -17.734 -7.551 5.602 1.00 95.44 91 THR A N 1
ATOM 730 C CA . THR A 1 91 ? -17.974 -7.586 7.047 1.00 95.44 91 THR A CA 1
ATOM 731 C C . THR A 1 91 ? -17.053 -6.596 7.756 1.00 95.44 91 THR A C 1
ATOM 733 O O . THR A 1 91 ? -15.996 -6.220 7.234 1.00 95.44 91 THR A O 1
ATOM 736 N N . LYS A 1 92 ? -17.467 -6.155 8.945 1.00 94.88 92 LYS A N 1
ATOM 737 C CA . LYS A 1 92 ? -16.661 -5.263 9.779 1.00 94.88 92 LYS A CA 1
ATOM 738 C C . LYS A 1 92 ? -15.419 -5.989 10.281 1.00 94.88 92 LYS A C 1
ATOM 740 O O . LYS A 1 92 ? -14.322 -5.450 10.204 1.00 94.88 92 LYS A O 1
ATOM 745 N N . GLU A 1 93 ? -15.598 -7.215 10.752 1.00 93.06 93 GLU A N 1
ATOM 746 C CA . GLU A 1 93 ? -14.553 -8.052 11.334 1.00 93.06 93 GLU A CA 1
ATOM 747 C C . GLU A 1 93 ? -13.429 -8.320 10.329 1.00 93.06 93 GLU A C 1
ATOM 749 O O . GLU A 1 93 ? -12.259 -8.132 10.663 1.00 93.06 93 GLU A O 1
ATOM 754 N N . ASP A 1 94 ? -13.768 -8.668 9.083 1.00 92.19 94 ASP A N 1
ATOM 755 C CA . ASP A 1 94 ? -12.766 -8.884 8.036 1.00 92.19 94 ASP A CA 1
ATOM 756 C C . ASP A 1 94 ? -12.074 -7.570 7.656 1.00 92.19 94 ASP A C 1
ATOM 758 O O . ASP A 1 94 ? -10.863 -7.551 7.453 1.00 92.19 94 ASP A O 1
ATOM 762 N N . CYS A 1 95 ? -12.816 -6.456 7.595 1.00 93.00 95 CYS A N 1
ATOM 763 C CA . CYS A 1 95 ? -12.247 -5.145 7.267 1.00 93.00 95 CYS A CA 1
ATOM 764 C C . CYS A 1 95 ? -11.204 -4.717 8.305 1.00 93.00 95 CYS A C 1
ATOM 766 O O . CYS A 1 95 ? -10.114 -4.276 7.949 1.00 93.00 95 CYS A O 1
ATOM 768 N N . LEU A 1 96 ? -11.521 -4.916 9.586 1.00 90.31 96 LEU A N 1
ATOM 769 C CA . LEU A 1 96 ? -10.625 -4.671 10.713 1.00 90.31 96 LEU A CA 1
ATOM 770 C C . LEU A 1 96 ? -9.561 -5.766 10.887 1.00 90.31 96 LEU A C 1
ATOM 772 O O . LEU A 1 96 ? -8.736 -5.668 11.784 1.00 90.31 96 LEU A O 1
ATOM 776 N N . SER A 1 97 ? -9.557 -6.819 10.077 1.00 88.94 97 SER A N 1
ATOM 777 C CA . SER A 1 97 ? -8.494 -7.835 10.086 1.00 88.94 97 SER A CA 1
ATOM 778 C C . SER A 1 97 ? -7.563 -7.706 8.879 1.00 88.94 97 SER A C 1
ATOM 780 O O . SER A 1 97 ? -6.632 -8.495 8.717 1.00 88.94 97 SER A O 1
ATOM 782 N N . LEU A 1 98 ? -7.808 -6.727 8.000 1.00 87.19 98 LEU A N 1
ATOM 783 C CA . LEU A 1 98 ? -6.934 -6.476 6.867 1.00 87.19 98 LEU A CA 1
ATOM 784 C C . LEU A 1 98 ? -5.588 -5.911 7.344 1.00 87.19 98 LEU A C 1
ATOM 786 O O . LEU A 1 98 ? -5.561 -4.942 8.099 1.00 87.19 98 LEU A O 1
ATOM 790 N N . PRO A 1 99 ? -4.459 -6.400 6.803 1.00 84.88 99 PRO A N 1
ATOM 791 C CA . PRO A 1 99 ? -3.145 -5.806 7.050 1.00 84.88 99 PRO A CA 1
ATOM 792 C C . PRO A 1 99 ? -2.939 -4.485 6.287 1.00 84.88 99 PRO A C 1
ATOM 794 O O . PRO A 1 99 ? -1.850 -3.913 6.321 1.00 84.88 99 PRO A O 1
ATOM 797 N N . ASP A 1 100 ? -3.947 -4.035 5.535 1.00 88.94 100 ASP A N 1
ATOM 798 C CA . ASP A 1 100 ? -3.878 -2.889 4.640 1.00 88.94 100 ASP A CA 1
ATOM 799 C C . ASP A 1 100 ? -4.406 -1.611 5.323 1.00 88.94 100 ASP A C 1
ATOM 801 O O . ASP A 1 100 ? -5.620 -1.423 5.414 1.00 88.94 100 ASP A O 1
ATOM 805 N N . PRO A 1 101 ? -3.530 -0.681 5.742 1.00 87.12 101 PRO A N 1
ATOM 806 C CA . PRO A 1 101 ? -3.916 0.531 6.469 1.00 87.12 101 PRO A CA 1
ATOM 807 C C . PRO A 1 101 ? -4.603 1.590 5.592 1.00 87.12 101 PRO A C 1
ATOM 809 O O . PRO A 1 101 ? -4.957 2.668 6.081 1.00 87.12 101 PRO A O 1
ATOM 812 N N . TYR A 1 102 ? -4.791 1.325 4.293 1.00 89.12 102 TYR A N 1
ATOM 813 C CA . TYR A 1 102 ? -5.716 2.118 3.486 1.00 89.12 102 TYR A CA 1
ATOM 814 C C . TYR A 1 102 ? -7.178 1.752 3.741 1.00 89.12 102 TYR A C 1
ATOM 816 O O . TYR A 1 102 ? -8.044 2.571 3.434 1.00 89.12 102 TYR A O 1
ATOM 824 N N . CYS A 1 103 ? -7.467 0.574 4.292 1.00 90.69 103 CYS A N 1
ATOM 825 C CA . CYS A 1 103 ? -8.827 0.118 4.537 1.00 90.69 103 CYS A CA 1
ATOM 826 C C . CYS A 1 103 ? -9.295 0.442 5.951 1.00 90.69 103 CYS A C 1
ATOM 828 O O . CYS A 1 103 ? -8.565 0.254 6.918 1.00 90.69 103 CYS A O 1
ATOM 830 N 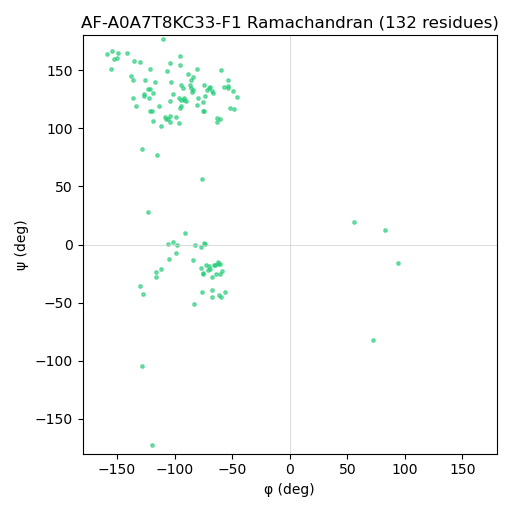N . GLY A 1 104 ? -10.535 0.912 6.056 1.00 91.31 104 GLY A N 1
ATOM 831 C CA . GLY A 1 104 ? -11.214 1.135 7.326 1.00 91.31 104 GLY A CA 1
ATOM 832 C C . GLY A 1 104 ? -12.720 0.961 7.187 1.00 91.31 104 GLY A C 1
ATOM 833 O O . GLY A 1 104 ? -13.273 1.012 6.082 1.00 91.31 104 GLY A O 1
ATOM 834 N N . TRP A 1 105 ? -13.388 0.739 8.313 1.00 93.69 105 TRP A N 1
ATOM 835 C CA . TRP A 1 105 ? -14.837 0.571 8.367 1.00 93.69 105 TRP A CA 1
ATOM 836 C C . TRP A 1 105 ? -15.522 1.915 8.621 1.00 93.69 105 TRP A C 1
ATOM 838 O O . TRP A 1 105 ? -15.200 2.592 9.594 1.00 93.69 105 TRP A O 1
ATOM 848 N N . ASP A 1 106 ? -16.478 2.304 7.773 1.00 92.88 106 ASP A N 1
ATOM 849 C CA . ASP A 1 106 ? -17.202 3.588 7.890 1.00 92.88 106 ASP A CA 1
ATOM 850 C C . ASP A 1 106 ? -18.498 3.510 8.720 1.00 92.88 106 ASP A C 1
ATOM 852 O O . ASP A 1 106 ? -19.307 4.439 8.723 1.00 92.88 106 ASP A O 1
ATOM 856 N N . GLY A 1 107 ? -18.723 2.383 9.399 1.00 92.56 107 GLY A N 1
ATOM 857 C CA . GLY A 1 107 ? -19.971 2.064 10.092 1.00 92.56 107 GLY A CA 1
ATOM 858 C C . GLY A 1 107 ? -20.946 1.236 9.248 1.00 92.56 107 GLY A C 1
ATOM 859 O O . GLY A 1 107 ? -21.844 0.612 9.810 1.00 92.56 107 GLY A O 1
ATOM 860 N N . LYS A 1 108 ? -20.751 1.163 7.925 1.00 93.31 108 LYS A N 1
ATOM 861 C CA . LYS A 1 108 ? -21.634 0.444 6.993 1.00 93.31 108 LYS A CA 1
ATOM 862 C C . LYS A 1 108 ? -20.896 -0.506 6.050 1.00 93.31 108 LYS A C 1
ATOM 864 O O . LYS A 1 108 ? -21.450 -1.541 5.684 1.00 93.31 108 LYS A O 1
ATOM 869 N N . GLN A 1 109 ? 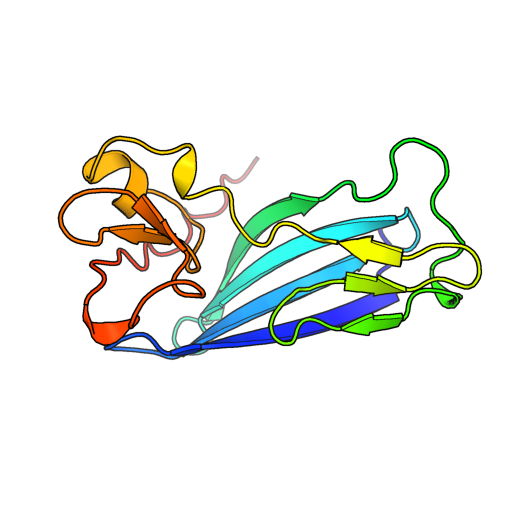-19.703 -0.142 5.604 1.00 94.75 109 GLN A N 1
ATOM 870 C CA . GLN A 1 109 ? -18.933 -0.871 4.604 1.00 94.75 109 GLN A CA 1
ATOM 871 C C . GLN A 1 109 ? -17.430 -0.624 4.780 1.00 94.75 109 GLN A C 1
ATOM 873 O O . GLN A 1 109 ? -16.996 0.366 5.372 1.00 94.75 109 GLN A O 1
ATOM 878 N N . CYS A 1 110 ? -16.623 -1.529 4.225 1.00 94.81 110 CYS A N 1
ATOM 879 C CA . CYS A 1 110 ? -15.178 -1.366 4.185 1.00 94.81 110 CYS A CA 1
ATOM 880 C C . CYS A 1 110 ? -14.794 -0.434 3.030 1.00 94.81 110 CYS A C 1
ATOM 882 O O . CYS A 1 110 ? -15.092 -0.711 1.862 1.00 94.81 110 CYS A O 1
ATOM 884 N N . VAL A 1 111 ? -14.141 0.683 3.342 1.00 93.25 111 VAL A N 1
ATOM 885 C CA . VAL A 1 111 ? -13.805 1.725 2.367 1.00 93.25 111 VAL A CA 1
ATOM 886 C C . VAL A 1 111 ? -12.341 2.117 2.446 1.00 93.25 111 VAL A C 1
ATOM 888 O O . VAL A 1 111 ? -11.673 1.960 3.465 1.00 93.25 111 VAL A O 1
ATOM 891 N N . SER A 1 112 ? -11.852 2.658 1.335 1.00 89.88 112 SER A N 1
ATOM 892 C CA . SER A 1 112 ? -10.537 3.282 1.285 1.00 89.88 112 SER A CA 1
ATOM 893 C C . SER A 1 112 ? -10.561 4.609 2.034 1.00 89.88 112 SER A C 1
ATOM 895 O O . SER A 1 112 ? -11.411 5.463 1.758 1.00 89.88 112 SER A O 1
ATOM 897 N N . ARG A 1 113 ? -9.568 4.847 2.891 1.00 86.12 113 ARG A N 1
ATOM 898 C CA . ARG A 1 113 ? -9.343 6.142 3.552 1.00 86.12 113 ARG A CA 1
ATOM 899 C C . ARG A 1 113 ? -9.086 7.291 2.577 1.00 86.12 113 ARG A C 1
ATOM 901 O O . ARG A 1 113 ? -9.171 8.444 2.968 1.00 86.12 113 ARG A O 1
ATOM 908 N N . SER A 1 114 ? -8.758 6.998 1.316 1.00 78.06 114 SER A N 1
ATOM 909 C CA . SER A 1 114 ? -8.618 8.019 0.266 1.00 78.06 114 SER A CA 1
ATOM 910 C C . SER A 1 114 ? -9.964 8.598 -0.193 1.00 78.06 114 SER A C 1
ATOM 912 O O . SER A 1 114 ? -9.996 9.657 -0.816 1.00 78.06 114 SER A O 1
ATOM 914 N N . LYS A 1 115 ? -11.076 7.908 0.099 1.00 75.81 115 LYS A N 1
ATOM 915 C CA . LYS A 1 115 ? -12.422 8.236 -0.394 1.00 75.81 115 LYS A CA 1
ATOM 916 C C . LYS A 1 115 ? -13.329 8.879 0.655 1.00 75.81 115 LYS A C 1
ATOM 918 O O . LYS A 1 115 ? -14.389 9.377 0.288 1.00 75.81 115 LYS A O 1
ATOM 923 N N . THR A 1 116 ? -12.951 8.856 1.931 1.00 76.81 116 THR A N 1
ATOM 924 C CA . THR A 1 116 ? -13.754 9.409 3.030 1.00 76.81 116 THR A CA 1
ATOM 925 C C . THR A 1 116 ? -12.866 10.103 4.055 1.00 76.81 116 THR A C 1
ATOM 927 O O . THR A 1 116 ? -11.653 9.906 4.069 1.00 76.81 116 THR A O 1
ATOM 930 N N . ASP A 1 117 ? -13.471 10.912 4.922 1.00 79.00 117 ASP A N 1
ATOM 931 C CA . ASP A 1 117 ? -12.776 11.518 6.057 1.00 79.00 117 ASP A CA 1
ATOM 932 C C . ASP A 1 117 ? -12.231 10.425 6.991 1.00 79.00 117 ASP A C 1
ATOM 934 O O . ASP A 1 117 ? -12.989 9.748 7.690 1.00 79.00 117 ASP A O 1
ATOM 938 N N . ALA A 1 118 ? -10.906 10.252 6.987 1.00 76.69 118 ALA A N 1
ATOM 939 C CA . ALA A 1 118 ? -10.221 9.201 7.732 1.00 76.69 118 ALA A CA 1
ATOM 940 C C . ALA A 1 118 ? -10.489 9.262 9.244 1.00 76.69 118 ALA A C 1
ATOM 942 O O . ALA A 1 118 ? -10.396 8.233 9.903 1.00 76.69 118 ALA A O 1
ATOM 943 N N . SER A 1 119 ? -10.869 10.422 9.795 1.00 77.19 119 SER A N 1
ATOM 944 C CA . SER A 1 119 ? -11.223 10.553 11.217 1.00 77.19 119 SER A CA 1
ATOM 945 C C . SER A 1 119 ? -12.485 9.775 11.614 1.00 77.19 119 SER A C 1
ATOM 947 O O . SER A 1 119 ? -12.706 9.518 12.795 1.00 77.19 119 SER A O 1
ATOM 949 N N . ARG A 1 120 ? -13.313 9.390 10.634 1.00 84.12 120 ARG A N 1
ATOM 950 C CA . ARG A 1 120 ? -14.581 8.671 10.835 1.00 84.12 120 ARG A CA 1
ATOM 951 C C . ARG A 1 120 ? -14.469 7.167 10.628 1.00 84.12 120 ARG A C 1
ATOM 953 O O . ARG A 1 120 ? -15.475 6.472 10.720 1.00 84.12 120 ARG A O 1
ATOM 960 N N . LEU A 1 121 ? -13.280 6.686 10.284 1.00 87.31 121 LEU A N 1
ATOM 961 C CA . LEU A 1 121 ? -13.046 5.283 10.005 1.00 87.31 121 LEU A CA 1
ATOM 962 C C . LEU A 1 121 ? -12.581 4.559 11.263 1.00 87.31 121 LEU A C 1
ATOM 964 O O . LEU A 1 121 ? -11.686 5.016 11.973 1.00 87.31 121 LEU A O 1
ATOM 968 N N . GLU A 1 122 ? -13.173 3.396 11.502 1.00 88.94 122 GLU A N 1
ATOM 969 C CA . GLU A 1 122 ? -12.625 2.431 12.440 1.00 88.94 122 GLU A CA 1
ATOM 970 C C . GLU A 1 122 ? -11.496 1.667 11.743 1.00 88.94 122 GLU A C 1
ATOM 972 O O . GLU A 1 122 ? -11.683 1.100 10.661 1.00 88.94 122 GLU A O 1
ATOM 977 N N . PHE A 1 123 ? -10.328 1.657 12.379 1.00 83.50 123 PHE A N 1
ATOM 978 C CA . PHE A 1 123 ? -9.151 0.933 11.922 1.00 83.50 123 PHE A CA 1
ATOM 979 C C . PHE A 1 123 ? -8.713 -0.047 12.992 1.00 83.50 123 PHE A C 1
ATOM 981 O O . PHE A 1 123 ? -8.853 0.204 14.189 1.00 83.50 123 PHE A O 1
ATOM 988 N N . ASN A 1 124 ? -8.096 -1.127 12.547 1.00 77.25 124 ASN A N 1
ATOM 989 C CA . ASN A 1 124 ? -7.256 -1.935 13.398 1.00 77.25 124 ASN A CA 1
ATOM 990 C C . ASN A 1 124 ? -5.864 -1.887 12.784 1.00 77.25 124 ASN A C 1
ATOM 992 O O . ASN A 1 124 ? -5.622 -2.487 11.737 1.00 77.25 124 ASN A O 1
ATOM 996 N N . ASN A 1 125 ? -4.952 -1.152 13.416 1.00 66.25 125 ASN A N 1
ATOM 997 C CA . ASN A 1 125 ? -3.543 -1.156 13.032 1.00 66.25 125 ASN A CA 1
ATOM 998 C C . ASN A 1 125 ? -2.904 -2.449 13.545 1.00 66.25 125 ASN A C 1
ATOM 1000 O O . ASN A 1 125 ? -1.968 -2.408 14.343 1.00 66.25 125 ASN A O 1
ATOM 1004 N N . GLN A 1 126 ? -3.468 -3.594 13.151 1.00 62.03 126 GLN A N 1
ATOM 1005 C CA . GLN A 1 126 ? -3.018 -4.899 13.592 1.00 62.03 126 GLN A CA 1
ATOM 1006 C C . GLN A 1 126 ? -1.514 -4.963 13.343 1.00 62.03 126 GLN A C 1
ATOM 1008 O O . GLN A 1 126 ? -1.043 -4.802 12.212 1.00 62.03 126 GLN A O 1
ATOM 1013 N N . GLU A 1 127 ? -0.750 -5.115 14.428 1.00 61.75 127 GLU A N 1
ATOM 1014 C CA . GLU A 1 127 ? 0.681 -5.321 14.311 1.00 61.75 127 GLU A CA 1
ATOM 1015 C C . GLU A 1 127 ? 0.897 -6.501 13.375 1.00 61.75 127 GLU A C 1
ATOM 1017 O O . GLU A 1 127 ? 0.221 -7.526 13.490 1.00 61.75 127 GLU A O 1
ATOM 1022 N N . CYS A 1 128 ? 1.839 -6.348 12.447 1.00 64.94 128 CYS A N 1
ATOM 1023 C CA . CYS A 1 128 ? 2.165 -7.407 11.510 1.00 64.94 128 CYS A CA 1
ATOM 1024 C C . CYS A 1 128 ? 2.293 -8.744 12.225 1.00 64.94 128 CYS A C 1
ATOM 1026 O O . CYS A 1 128 ? 3.074 -8.814 13.188 1.00 64.94 128 CYS A O 1
ATOM 1028 N N . PRO A 1 129 ? 1.572 -9.789 11.771 1.00 59.62 129 PRO A N 1
ATOM 1029 C CA . PRO A 1 129 ? 1.740 -11.105 12.348 1.00 59.62 129 PRO A CA 1
ATOM 1030 C C . PRO A 1 129 ? 3.234 -11.457 12.301 1.00 59.62 129 PRO A C 1
ATOM 1032 O O . PRO A 1 129 ? 3.910 -11.140 11.311 1.00 59.62 129 PRO A O 1
ATOM 1035 N N . PRO A 1 130 ? 3.790 -12.027 13.385 1.00 53.84 130 PRO A N 1
ATOM 1036 C CA . PRO A 1 130 ? 5.208 -12.344 13.448 1.00 53.84 130 PRO A CA 1
ATOM 1037 C C . PRO A 1 130 ? 5.581 -13.203 12.240 1.00 53.84 130 PRO A C 1
ATOM 1039 O O . PRO A 1 130 ? 4.797 -14.054 11.816 1.00 53.84 130 PRO A O 1
ATOM 1042 N N . ARG A 1 131 ? 6.771 -12.962 11.668 1.00 50.03 131 ARG A N 1
ATOM 1043 C CA . ARG A 1 131 ? 7.297 -13.781 10.568 1.00 50.03 131 ARG A CA 1
ATOM 1044 C C . ARG A 1 131 ? 7.145 -15.249 10.965 1.00 50.03 131 ARG A C 1
ATOM 1046 O O . ARG A 1 131 ? 7.740 -15.665 11.957 1.00 50.03 131 ARG A O 1
ATOM 1053 N N . MET A 1 132 ? 6.342 -16.013 10.222 1.00 36.00 132 MET A N 1
ATOM 1054 C CA . MET A 1 132 ? 6.352 -17.465 10.353 1.00 36.00 132 MET A CA 1
ATOM 1055 C C . MET A 1 132 ? 7.755 -17.900 9.935 1.00 36.00 132 MET A C 1
ATOM 1057 O O . MET A 1 132 ? 8.114 -17.787 8.763 1.00 36.00 132 MET A O 1
ATOM 1061 N N . ASN A 1 133 ? 8.579 -18.270 10.913 1.00 36.78 133 ASN A N 1
ATOM 1062 C CA . ASN A 1 133 ? 9.880 -18.864 10.652 1.00 36.78 133 ASN A CA 1
ATOM 1063 C C . ASN A 1 133 ? 9.615 -20.188 9.928 1.00 36.78 133 ASN A C 1
ATOM 1065 O O . ASN A 1 133 ? 9.047 -21.103 10.522 1.00 36.78 133 ASN A O 1
ATOM 1069 N N . GLY A 1 134 ? 9.943 -20.226 8.637 1.00 34.81 134 GLY A N 1
ATOM 1070 C CA . GLY A 1 134 ? 10.107 -21.463 7.880 1.00 34.81 134 GLY A CA 1
ATOM 1071 C C . GLY A 1 134 ? 11.496 -22.032 8.100 1.00 34.81 134 GLY A C 1
ATOM 1072 O O . GLY A 1 134 ? 12.431 -21.214 8.270 1.00 34.81 134 GLY A O 1
#